Protein AF-A0A1V6TWF6-F1 (afdb_monomer_lite)

Secondary structure (DSSP, 8-state):
------HHHHHHHH-GGGGGT--GGGTT-GGG-----HHHHHHHHTTSEEEEE-SSTTEEEEEE-S---TTGGGS-SEEE----SSS-PPPPPHHHHHHHHHHHHHHHHTTTHHHHHHHHHHHHHHHT-----

Organism: NCBI:txid254877

Sequence (133 aa):
MISRVNAWTLLYESSPALRNTIHAETTNDPSNGMTLLTDLHTWFGDFQLAFQATDRPNEYKVLTFKRATTVEPLIPDKVTSINAAREDMSLPSPVLLHCHCVKAKILHASGMGKAVEKFMREWEDLKQGGPML

Radius of gyration: 16.66 Å; chains: 1; bounding box: 37×40×51 Å

Foldseek 3Di:
DPPPCDPVNVLCVLQVVCVVPDDPVCCVALLVDDDDDPVVVLCLVLLQWAFDDDPDPQKTQIDGNDPDDPCVVVDDRMDGFDPPDPDDGDHHHPSNRNSSNVVSVVCSVVVVSVVVSVVVVVVVCVVVPHDPD

InterPro domains:
  IPR003615 HNH nuclease [PF13391] (14-52)

pLDDT: mean 86.24, std 12.44, range [34.88, 98.12]

Structure (mmCIF, N/CA/C/O backbone):
data_AF-A0A1V6TWF6-F1
#
_entry.id   AF-A0A1V6TWF6-F1
#
loop_
_atom_site.group_PDB
_atom_site.id
_atom_site.type_symbol
_atom_site.label_atom_id
_atom_site.label_alt_id
_atom_site.label_comp_id
_atom_site.label_asym_id
_atom_site.label_entity_id
_atom_site.label_seq_id
_atom_site.pdbx_PDB_ins_code
_atom_site.Cartn_x
_atom_site.Cartn_y
_atom_site.Cartn_z
_atom_site.occupancy
_atom_site.B_iso_or_equiv
_atom_site.auth_seq_id
_atom_site.auth_comp_id
_atom_site.auth_asym_id
_atom_site.auth_atom_id
_atom_site.pdbx_PDB_model_num
ATOM 1 N N . MET A 1 1 ? 14.377 -5.826 31.582 1.00 34.88 1 MET A N 1
ATOM 2 C CA . MET A 1 1 ? 14.987 -5.234 30.373 1.00 34.88 1 MET A CA 1
ATOM 3 C C . MET A 1 1 ? 13.953 -5.335 29.258 1.00 34.88 1 MET A C 1
ATOM 5 O O . MET A 1 1 ? 13.763 -6.417 28.725 1.00 34.88 1 MET A O 1
ATOM 9 N N . ILE A 1 2 ? 13.178 -4.276 29.006 1.00 42.91 2 ILE A N 1
ATOM 10 C CA . ILE A 1 2 ? 12.196 -4.275 27.910 1.00 42.91 2 ILE A CA 1
ATOM 11 C C . ILE A 1 2 ? 13.003 -4.082 26.628 1.00 42.91 2 ILE A C 1
ATOM 13 O O . ILE A 1 2 ? 13.596 -3.023 26.432 1.00 42.91 2 ILE A O 1
ATOM 17 N N . SER A 1 3 ? 13.093 -5.125 25.804 1.00 49.62 3 SER A N 1
ATOM 18 C CA . SER A 1 3 ? 13.637 -5.018 24.452 1.00 49.62 3 SER A CA 1
ATOM 19 C C . SER A 1 3 ? 12.876 -3.909 23.722 1.00 49.62 3 SER A C 1
ATOM 21 O O . SER A 1 3 ? 11.662 -4.006 23.539 1.00 49.62 3 SER A O 1
ATOM 23 N N . ARG A 1 4 ? 13.565 -2.822 23.351 1.00 56.88 4 ARG A N 1
ATOM 24 C CA . ARG A 1 4 ? 13.013 -1.837 22.417 1.00 56.88 4 ARG A CA 1
ATOM 25 C C . ARG A 1 4 ? 12.945 -2.515 21.053 1.00 56.88 4 ARG A C 1
ATOM 27 O O . ARG A 1 4 ? 13.918 -2.498 20.305 1.00 56.88 4 ARG A O 1
ATOM 34 N N . VAL A 1 5 ? 11.805 -3.125 20.745 1.00 64.25 5 VAL A N 1
ATOM 35 C CA . VAL A 1 5 ? 11.490 -3.538 19.377 1.00 64.25 5 VAL A CA 1
ATOM 36 C C . VAL A 1 5 ? 11.518 -2.269 18.528 1.00 64.25 5 VAL A C 1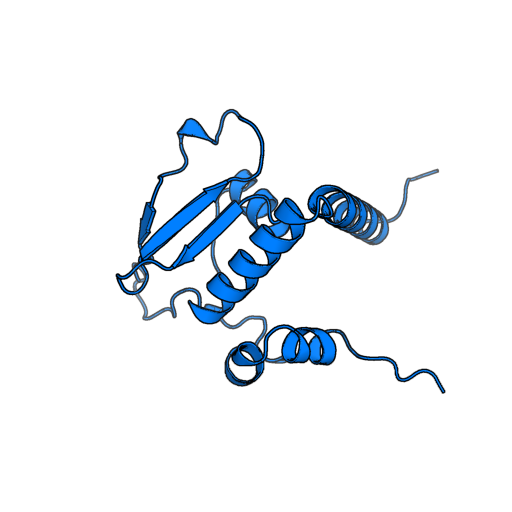
ATOM 38 O O . VAL A 1 5 ? 10.771 -1.327 18.791 1.00 64.25 5 VAL A O 1
ATOM 41 N N . ASN A 1 6 ? 12.440 -2.195 17.568 1.00 83.31 6 ASN A N 1
ATOM 42 C CA . ASN A 1 6 ? 12.478 -1.065 16.648 1.00 83.31 6 ASN A CA 1
ATOM 43 C C . ASN A 1 6 ? 11.341 -1.208 15.616 1.00 83.31 6 ASN A C 1
ATOM 45 O O . ASN A 1 6 ? 10.841 -2.310 15.370 1.00 83.31 6 ASN A O 1
ATOM 49 N N . ALA A 1 7 ? 10.916 -0.092 15.021 1.00 85.00 7 ALA A N 1
ATOM 50 C CA . ALA A 1 7 ? 9.779 -0.079 14.099 1.00 85.00 7 ALA A CA 1
ATOM 51 C C . ALA A 1 7 ? 9.965 -1.035 12.903 1.00 85.00 7 ALA A C 1
ATOM 53 O O . ALA A 1 7 ? 9.000 -1.654 12.459 1.00 85.00 7 ALA A O 1
ATOM 54 N N . TRP A 1 8 ? 11.202 -1.213 12.430 1.00 88.50 8 TRP A N 1
ATOM 55 C CA . TRP A 1 8 ? 11.536 -2.132 11.341 1.00 88.50 8 TRP A CA 1
ATOM 56 C C . TRP A 1 8 ? 11.321 -3.596 11.720 1.00 88.50 8 TRP A C 1
ATOM 58 O O . TRP A 1 8 ? 10.747 -4.348 10.939 1.00 88.50 8 TRP A O 1
ATOM 68 N N . THR A 1 9 ? 11.709 -4.001 12.930 1.00 91.19 9 THR A N 1
ATOM 69 C CA . THR A 1 9 ? 11.481 -5.361 13.432 1.00 91.19 9 THR A CA 1
ATOM 70 C C . THR A 1 9 ? 9.994 -5.695 13.418 1.00 91.19 9 THR A C 1
ATOM 72 O O . THR A 1 9 ? 9.605 -6.691 12.811 1.00 91.19 9 THR A O 1
ATOM 75 N N . LEU A 1 10 ? 9.155 -4.822 13.985 1.00 89.19 10 LEU A N 1
ATOM 76 C CA . LEU A 1 10 ? 7.703 -5.022 14.009 1.00 89.19 10 LEU A CA 1
ATOM 77 C C . LEU A 1 10 ? 7.098 -5.026 12.595 1.00 89.19 10 LEU A C 1
ATOM 79 O O . LEU A 1 10 ? 6.209 -5.824 12.280 1.00 89.19 10 LEU A O 1
ATOM 83 N N . LEU A 1 11 ? 7.586 -4.142 11.723 1.00 89.06 11 LEU A N 1
ATOM 84 C CA . LEU A 1 11 ? 7.152 -4.072 10.332 1.00 89.06 11 LEU A CA 1
ATOM 85 C C . LEU A 1 11 ? 7.422 -5.392 9.600 1.00 89.06 11 LEU A C 1
ATOM 87 O O . LEU A 1 11 ? 6.537 -5.910 8.925 1.00 89.06 11 LEU A O 1
ATOM 91 N N . TYR A 1 12 ? 8.612 -5.963 9.769 1.00 93.62 12 TYR A N 1
ATOM 92 C CA . TYR A 1 12 ? 8.971 -7.220 9.127 1.00 93.62 12 TYR A CA 1
ATOM 93 C C . TYR A 1 12 ? 8.306 -8.447 9.755 1.00 93.62 12 TYR A C 1
ATOM 95 O O . TYR A 1 12 ? 8.049 -9.419 9.053 1.00 93.62 12 TYR A O 1
ATOM 103 N N . GLU A 1 13 ? 8.040 -8.442 11.060 1.00 91.25 13 GLU A N 1
ATOM 104 C CA . GLU A 1 13 ? 7.301 -9.525 11.721 1.00 91.25 13 GLU A CA 1
ATOM 105 C C . GLU A 1 13 ? 5.845 -9.573 11.250 1.00 91.25 13 GLU A C 1
ATOM 107 O O . GLU A 1 13 ? 5.332 -10.641 10.923 1.00 91.25 13 GLU A O 1
ATOM 112 N N . SER A 1 14 ? 5.200 -8.409 11.148 1.00 89.00 14 SER A N 1
ATOM 113 C CA . SER A 1 14 ? 3.819 -8.301 10.661 1.00 89.00 14 SER A CA 1
ATOM 114 C C . SER A 1 14 ? 3.692 -8.433 9.141 1.00 89.00 14 SER A C 1
ATOM 116 O O . SER A 1 14 ? 2.601 -8.683 8.629 1.00 89.00 14 SER A O 1
ATOM 118 N N . SER A 1 15 ? 4.775 -8.240 8.386 1.00 92.44 15 SER A N 1
ATOM 119 C CA . SER A 1 15 ? 4.785 -8.328 6.921 1.00 92.44 15 SER A CA 1
ATOM 120 C C . SER A 1 15 ? 6.131 -8.860 6.403 1.00 92.44 15 SER A C 1
ATOM 122 O O . SER A 1 15 ? 6.943 -8.091 5.883 1.00 92.44 15 SER A O 1
ATOM 124 N N . PRO A 1 16 ? 6.381 -10.184 6.493 1.00 93.69 16 PRO A N 1
ATOM 125 C CA . PRO A 1 16 ? 7.683 -10.784 6.179 1.00 93.69 16 PRO A CA 1
ATOM 126 C C . PRO A 1 16 ? 8.204 -10.512 4.767 1.00 93.69 16 PRO A C 1
ATOM 128 O O . PRO A 1 16 ? 9.412 -10.386 4.579 1.00 93.69 16 PRO A O 1
ATOM 131 N N . ALA A 1 17 ? 7.309 -10.355 3.785 1.00 91.81 17 ALA A N 1
ATOM 132 C CA . ALA A 1 17 ? 7.673 -10.029 2.404 1.00 91.81 17 ALA A CA 1
ATOM 133 C C . ALA A 1 17 ? 8.477 -8.717 2.282 1.00 91.81 17 ALA A C 1
ATOM 135 O O . ALA A 1 17 ? 9.278 -8.558 1.361 1.00 91.81 17 ALA A O 1
ATOM 136 N N . LEU A 1 18 ? 8.326 -7.798 3.243 1.00 93.31 18 LEU A N 1
ATOM 137 C CA . LEU A 1 18 ? 9.057 -6.534 3.254 1.00 93.31 18 LEU A CA 1
ATOM 138 C C . LEU A 1 18 ? 10.554 -6.693 3.518 1.00 93.31 18 LEU A C 1
ATOM 140 O O . LEU A 1 18 ? 11.315 -5.828 3.097 1.00 93.31 18 LEU A O 1
ATOM 144 N N . ARG A 1 19 ? 10.989 -7.801 4.140 1.00 92.69 19 ARG A N 1
ATOM 145 C CA . ARG A 1 19 ? 12.411 -8.057 4.441 1.00 92.69 19 ARG A CA 1
ATOM 146 C C . ARG A 1 19 ? 13.301 -8.055 3.204 1.00 92.69 19 ARG A C 1
ATOM 148 O O . ARG A 1 19 ? 14.480 -7.764 3.330 1.00 92.69 19 ARG A O 1
ATOM 155 N N . ASN A 1 20 ? 12.731 -8.389 2.050 1.00 90.94 20 ASN A N 1
ATOM 156 C CA . ASN A 1 20 ? 13.434 -8.445 0.771 1.00 90.94 20 ASN A CA 1
ATOM 157 C C . ASN A 1 20 ? 13.025 -7.295 -0.166 1.00 90.94 20 ASN A C 1
ATOM 159 O O . ASN A 1 20 ? 13.328 -7.348 -1.352 1.00 90.94 20 ASN A O 1
ATOM 163 N N . THR A 1 21 ? 12.267 -6.312 0.335 1.00 91.94 21 THR A N 1
ATOM 164 C CA . THR A 1 21 ? 11.670 -5.248 -0.490 1.00 91.94 21 THR A CA 1
ATOM 165 C C . THR A 1 21 ? 12.148 -3.860 -0.081 1.00 91.94 21 THR A C 1
ATOM 167 O O . THR A 1 21 ? 12.414 -3.036 -0.946 1.00 91.94 21 THR A O 1
ATOM 170 N N . ILE A 1 22 ? 12.233 -3.573 1.220 1.00 93.31 22 ILE A N 1
ATOM 171 C CA . ILE A 1 22 ? 12.582 -2.241 1.722 1.00 93.31 22 ILE A CA 1
ATOM 172 C C . ILE A 1 22 ? 13.466 -2.355 2.959 1.00 93.31 22 ILE A C 1
ATOM 174 O O . ILE A 1 22 ? 13.239 -3.217 3.806 1.00 93.31 22 ILE A O 1
ATOM 178 N N . HIS A 1 23 ? 14.447 -1.459 3.058 1.00 91.69 23 HIS A N 1
ATOM 179 C CA . HIS A 1 23 ? 15.366 -1.336 4.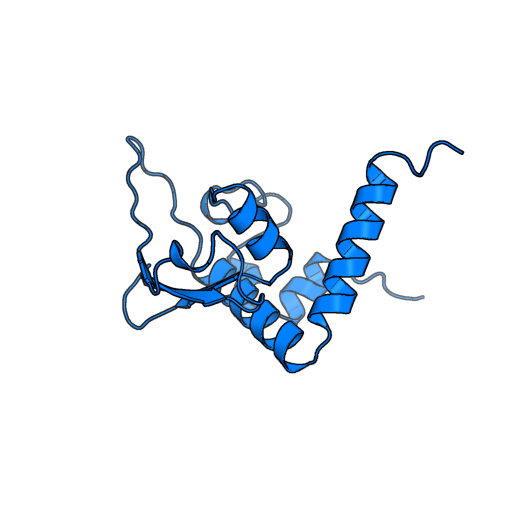183 1.00 91.69 23 HIS A CA 1
ATOM 180 C C . HIS A 1 23 ? 15.427 0.117 4.664 1.00 91.69 23 HIS A C 1
ATOM 182 O O . HIS A 1 23 ? 14.959 1.029 3.980 1.00 91.69 23 HIS A O 1
ATOM 188 N N . ALA A 1 24 ? 16.010 0.345 5.842 1.00 87.94 24 ALA A N 1
ATOM 189 C CA . ALA A 1 24 ? 16.111 1.687 6.415 1.00 87.94 24 ALA A CA 1
ATOM 190 C C . ALA A 1 24 ? 16.930 2.637 5.527 1.00 87.94 24 ALA A C 1
ATOM 192 O O . ALA A 1 24 ? 16.633 3.826 5.439 1.00 87.94 24 ALA A O 1
ATOM 193 N N . GLU A 1 25 ? 17.921 2.088 4.835 1.00 89.88 25 GLU A N 1
ATOM 194 C CA . GLU A 1 25 ? 18.860 2.784 3.965 1.00 89.88 25 GLU A CA 1
ATOM 195 C C . GLU A 1 25 ? 18.278 3.050 2.567 1.00 89.88 25 GLU A C 1
ATOM 197 O O . GLU A 1 25 ? 18.778 3.913 1.850 1.00 89.88 25 GLU A O 1
ATOM 202 N N . THR A 1 26 ? 17.214 2.335 2.181 1.00 89.38 26 THR A N 1
ATOM 203 C CA . THR A 1 26 ? 16.603 2.392 0.840 1.00 89.38 26 THR A CA 1
ATOM 204 C C . THR A 1 26 ? 15.184 2.962 0.852 1.00 89.38 26 THR A C 1
ATOM 206 O O . THR A 1 26 ? 14.428 2.792 -0.099 1.00 89.38 26 THR A O 1
ATOM 209 N N . THR A 1 27 ? 14.805 3.683 1.910 1.00 88.94 27 THR A N 1
ATOM 210 C CA . THR A 1 27 ? 13.475 4.310 2.039 1.00 88.94 27 THR A CA 1
ATOM 211 C C . THR A 1 27 ? 13.152 5.297 0.919 1.00 88.94 27 THR A C 1
ATOM 213 O O . THR A 1 27 ? 11.983 5.456 0.576 1.00 88.94 27 THR A O 1
ATOM 216 N N . ASN A 1 28 ? 14.174 5.920 0.329 1.00 90.44 28 ASN A N 1
ATOM 217 C CA . ASN A 1 28 ? 14.038 6.863 -0.781 1.00 90.44 28 ASN A CA 1
ATOM 218 C C . ASN A 1 28 ? 14.116 6.197 -2.167 1.00 90.44 28 ASN A C 1
ATOM 220 O O . ASN A 1 28 ? 14.205 6.905 -3.169 1.00 90.44 28 ASN A O 1
ATOM 224 N N . ASP A 1 29 ? 14.122 4.862 -2.247 1.00 91.12 29 ASP A N 1
ATOM 225 C CA . ASP A 1 29 ? 14.075 4.164 -3.532 1.00 91.12 29 ASP A CA 1
ATOM 226 C C . ASP A 1 29 ? 12.769 4.509 -4.278 1.00 91.12 29 ASP A C 1
ATOM 228 O O . ASP A 1 29 ? 11.698 4.482 -3.659 1.00 91.12 29 ASP A O 1
ATOM 232 N N . PRO A 1 30 ? 12.803 4.810 -5.592 1.00 89.62 30 PRO A N 1
ATOM 233 C CA . PRO A 1 30 ? 11.598 5.173 -6.338 1.00 89.62 30 PRO A CA 1
ATOM 234 C C . PRO A 1 30 ? 10.511 4.091 -6.329 1.00 89.62 30 PRO A C 1
ATOM 236 O O . PRO A 1 30 ? 9.333 4.423 -6.412 1.00 89.62 30 PRO A O 1
ATOM 239 N N . SER A 1 31 ? 10.861 2.817 -6.122 1.00 91.19 31 SER A N 1
ATOM 240 C CA . SER A 1 31 ? 9.875 1.737 -5.978 1.00 91.19 31 SER A CA 1
ATOM 241 C C . SER A 1 31 ? 9.074 1.813 -4.670 1.00 91.19 31 SER A C 1
ATOM 243 O O . SER A 1 31 ? 8.024 1.179 -4.554 1.00 91.19 31 SER A O 1
ATOM 245 N N . ASN A 1 32 ? 9.522 2.608 -3.692 1.00 92.88 32 ASN A N 1
ATOM 246 C CA . ASN A 1 32 ? 8.767 2.985 -2.494 1.00 92.88 32 ASN A CA 1
ATOM 247 C C . ASN A 1 32 ? 8.047 4.343 -2.647 1.00 92.88 32 ASN A C 1
ATOM 249 O O . ASN A 1 32 ? 7.376 4.805 -1.725 1.00 92.88 32 ASN A O 1
ATOM 253 N N . GLY A 1 33 ? 8.173 4.998 -3.802 1.00 89.88 33 GLY A N 1
ATOM 254 C CA . GLY A 1 33 ? 7.570 6.293 -4.088 1.00 89.88 33 GLY A CA 1
ATOM 255 C C . GLY A 1 33 ? 6.362 6.196 -5.015 1.00 89.88 33 GLY A C 1
ATOM 256 O O . GLY A 1 33 ? 6.307 5.381 -5.931 1.00 89.88 33 GLY A O 1
ATOM 257 N N . MET A 1 34 ? 5.387 7.080 -4.806 1.00 90.44 34 MET A N 1
ATOM 258 C CA . MET A 1 34 ? 4.378 7.411 -5.811 1.00 90.44 34 MET A CA 1
ATOM 259 C C . MET A 1 34 ? 3.890 8.843 -5.627 1.00 90.44 34 MET A C 1
ATOM 261 O O . MET A 1 34 ? 3.854 9.358 -4.510 1.00 90.44 34 MET A O 1
ATOM 265 N N . THR A 1 35 ? 3.484 9.482 -6.720 1.00 88.88 35 THR A N 1
ATOM 266 C CA . THR A 1 35 ? 2.882 10.817 -6.685 1.00 88.88 35 THR A CA 1
ATOM 267 C C . THR A 1 35 ? 1.368 10.703 -6.781 1.00 88.88 35 THR A C 1
ATOM 269 O O . THR A 1 35 ? 0.839 10.000 -7.639 1.00 88.88 35 THR A O 1
ATOM 272 N N . LEU A 1 36 ? 0.671 11.421 -5.906 1.00 91.06 36 LEU A N 1
ATOM 273 C CA . LEU A 1 36 ? -0.785 11.479 -5.847 1.00 91.06 36 LEU A CA 1
ATOM 274 C C . LEU A 1 36 ? -1.228 12.943 -5.757 1.00 91.06 36 LEU A C 1
ATOM 276 O O . LEU A 1 36 ? -0.479 13.793 -5.275 1.00 91.06 36 LEU A O 1
ATOM 280 N N . LEU A 1 37 ? -2.458 13.234 -6.193 1.00 90.31 37 LEU A N 1
ATOM 281 C CA . LEU A 1 37 ? -3.102 14.516 -5.886 1.00 90.31 37 LEU A CA 1
ATOM 282 C C . LEU A 1 37 ? -3.172 14.705 -4.368 1.00 90.31 37 LEU A C 1
ATOM 284 O O . LEU A 1 37 ? -3.350 13.727 -3.647 1.00 90.31 37 LEU A O 1
ATOM 288 N N . THR A 1 38 ? -3.083 15.948 -3.892 1.00 90.38 38 THR A N 1
ATOM 289 C CA . THR A 1 38 ? -2.967 16.282 -2.462 1.00 90.38 38 THR A CA 1
ATOM 290 C C . THR A 1 38 ? -3.980 15.548 -1.578 1.00 90.38 38 THR A C 1
ATOM 292 O O . THR A 1 38 ? -3.592 14.936 -0.585 1.00 90.38 38 THR A O 1
ATOM 295 N N . ASP A 1 39 ? -5.260 15.527 -1.963 1.00 87.88 39 ASP A N 1
ATOM 296 C CA . ASP A 1 39 ? -6.295 14.826 -1.193 1.00 87.88 39 ASP A CA 1
ATOM 297 C C . ASP A 1 39 ? -6.077 13.309 -1.168 1.00 87.88 39 ASP A C 1
ATOM 299 O O . ASP A 1 39 ? -6.186 12.681 -0.116 1.00 87.88 39 ASP A O 1
ATOM 303 N N . LEU A 1 40 ? -5.713 12.718 -2.310 1.00 90.88 40 LEU A N 1
ATOM 304 C CA . LEU A 1 40 ? -5.458 11.281 -2.427 1.00 90.88 40 LEU A CA 1
ATOM 305 C C . LEU A 1 40 ? -4.186 10.870 -1.681 1.00 90.88 40 LEU A C 1
ATOM 307 O O . LEU A 1 40 ? -4.155 9.793 -1.093 1.00 90.88 40 LEU A O 1
ATOM 311 N N . HIS A 1 41 ? -3.164 11.728 -1.669 1.00 92.00 41 HIS A N 1
ATOM 312 C CA . HIS A 1 41 ? -1.943 11.529 -0.896 1.00 92.00 41 HIS A CA 1
ATOM 313 C C . HIS A 1 41 ? -2.255 11.446 0.603 1.00 92.00 41 HIS A C 1
ATOM 315 O O . HIS A 1 41 ? -1.858 10.486 1.263 1.00 92.00 41 HIS A O 1
ATOM 321 N N . THR A 1 42 ? -3.039 12.396 1.122 1.00 89.31 42 THR A N 1
ATOM 322 C CA . THR A 1 42 ? -3.505 12.378 2.517 1.00 89.31 42 THR A CA 1
ATOM 323 C C . THR A 1 42 ? -4.305 11.113 2.811 1.00 89.31 42 THR A C 1
ATOM 325 O O . THR A 1 42 ? -4.038 10.416 3.785 1.00 89.31 42 THR A O 1
ATOM 328 N N . TRP A 1 43 ? -5.249 10.746 1.941 1.00 90.81 43 TRP A N 1
ATOM 329 C CA . TRP A 1 43 ? -6.074 9.557 2.166 1.00 90.81 43 TRP A CA 1
ATOM 330 C C . TRP A 1 43 ? -5.273 8.259 2.102 1.00 90.81 43 TRP A C 1
ATOM 332 O O . TRP A 1 43 ? -5.577 7.324 2.838 1.00 90.81 43 TRP A O 1
ATOM 342 N N . PHE A 1 44 ? -4.262 8.182 1.240 1.00 93.38 44 PHE A N 1
ATOM 343 C CA . PHE A 1 44 ? -3.355 7.044 1.187 1.00 93.38 44 PHE A CA 1
ATOM 344 C C . PHE A 1 44 ? -2.556 6.928 2.493 1.00 93.38 44 PHE A C 1
ATOM 346 O O . PHE A 1 44 ? -2.524 5.853 3.092 1.00 93.38 44 PHE A O 1
ATOM 353 N N . GLY A 1 45 ? -1.993 8.035 2.991 1.00 91.19 45 GLY A N 1
ATOM 354 C CA . GLY A 1 45 ? -1.285 8.075 4.277 1.00 91.19 45 GLY A CA 1
ATOM 355 C C . GLY A 1 45 ? -2.163 7.689 5.474 1.00 91.19 45 GLY A C 1
ATOM 356 O O . GLY A 1 45 ? -1.734 6.925 6.336 1.00 91.19 45 GLY A O 1
ATOM 357 N N . ASP A 1 46 ? -3.424 8.123 5.469 1.00 90.56 46 ASP A N 1
ATOM 358 C CA . ASP A 1 46 ? -4.411 7.864 6.528 1.00 90.56 46 ASP A CA 1
ATOM 359 C C . ASP A 1 46 ? -5.125 6.505 6.394 1.00 90.56 46 ASP A C 1
ATOM 361 O O . ASP A 1 46 ? -6.118 6.234 7.081 1.00 90.56 46 ASP A O 1
ATOM 365 N N . PHE A 1 47 ? -4.663 5.646 5.479 1.00 92.75 47 PHE A N 1
ATOM 366 C CA . PHE A 1 47 ? -5.276 4.354 5.159 1.00 92.75 47 PHE A CA 1
ATOM 367 C C . PHE A 1 47 ? -6.751 4.448 4.720 1.00 92.75 47 PHE A C 1
ATOM 369 O O . PHE A 1 47 ? -7.488 3.469 4.791 1.00 92.75 47 PHE A O 1
ATOM 376 N N . GLN A 1 48 ? -7.205 5.610 4.248 1.00 91.62 48 GLN A N 1
ATOM 377 C CA . GLN A 1 48 ? -8.547 5.843 3.701 1.00 91.62 48 GLN A CA 1
ATOM 378 C C . GLN A 1 48 ? -8.655 5.526 2.204 1.00 91.62 48 GLN A C 1
ATOM 380 O O . GLN A 1 48 ? -9.765 5.446 1.673 1.00 91.62 48 GLN A O 1
ATOM 385 N N . LEU A 1 49 ? -7.518 5.346 1.535 1.00 94.00 49 LEU A N 1
ATOM 386 C CA . LEU A 1 49 ? -7.398 4.931 0.143 1.00 94.00 49 LEU A CA 1
ATOM 387 C C . LEU A 1 49 ? -6.344 3.829 0.037 1.00 94.00 49 LEU A C 1
ATOM 389 O O . LEU A 1 49 ? -5.284 3.954 0.639 1.00 94.00 49 LEU A O 1
ATOM 393 N N . ALA A 1 50 ? -6.609 2.769 -0.726 1.00 96.69 50 ALA A N 1
ATOM 394 C CA . ALA A 1 50 ? -5.653 1.686 -0.952 1.00 96.69 50 ALA A CA 1
ATOM 395 C C . ALA A 1 50 ? -5.732 1.114 -2.373 1.00 96.69 50 ALA A C 1
ATOM 397 O O . ALA A 1 50 ? -6.764 1.195 -3.039 1.00 96.69 50 ALA A O 1
ATOM 398 N N . PHE A 1 51 ? -4.650 0.465 -2.804 1.00 97.62 51 PHE A N 1
ATOM 399 C CA . PHE A 1 51 ? -4.538 -0.182 -4.110 1.00 97.62 51 PHE A CA 1
ATOM 400 C C . PHE A 1 51 ? -4.522 -1.702 -3.934 1.00 97.62 51 PHE A C 1
ATOM 402 O O . PHE A 1 51 ? -3.564 -2.278 -3.420 1.00 97.62 51 PHE A O 1
ATOM 409 N N . GLN A 1 52 ? -5.605 -2.375 -4.319 1.00 98.12 52 GLN A N 1
ATOM 410 C CA . GLN A 1 52 ? -5.702 -3.831 -4.262 1.00 98.12 52 GLN A CA 1
ATOM 411 C C . GLN A 1 52 ? -5.260 -4.445 -5.588 1.00 98.12 52 GLN A C 1
ATOM 413 O O . GLN A 1 52 ? -5.860 -4.162 -6.619 1.00 98.12 52 GLN A O 1
ATOM 418 N N . ALA A 1 53 ? -4.261 -5.328 -5.544 1.00 97.12 53 ALA A N 1
ATOM 419 C CA . ALA A 1 53 ? -3.811 -6.068 -6.719 1.00 97.12 53 ALA A CA 1
ATOM 420 C C . ALA A 1 53 ? -4.962 -6.832 -7.394 1.00 97.12 53 ALA A C 1
ATOM 422 O O . ALA A 1 53 ? -5.864 -7.352 -6.727 1.00 97.12 53 ALA A O 1
ATOM 423 N N . THR A 1 54 ? -4.904 -6.885 -8.719 1.00 97.44 54 THR A N 1
ATOM 424 C CA . THR A 1 54 ? -5.790 -7.690 -9.565 1.00 97.44 54 THR A CA 1
ATOM 425 C C . THR A 1 54 ? -5.019 -8.870 -10.165 1.00 97.44 54 THR A C 1
ATOM 427 O O . THR A 1 54 ? -3.840 -9.061 -9.871 1.00 97.44 54 THR A O 1
ATOM 430 N N . ASP A 1 55 ? -5.664 -9.637 -11.046 1.00 96.44 55 ASP A N 1
ATOM 431 C CA . ASP A 1 55 ? -5.016 -10.725 -11.791 1.00 96.44 55 ASP A CA 1
ATOM 432 C C . ASP A 1 55 ? -4.035 -10.216 -12.864 1.00 96.44 55 ASP A C 1
ATOM 434 O O . ASP A 1 55 ? -3.297 -10.996 -13.466 1.00 96.44 55 ASP A O 1
ATOM 438 N N . ARG A 1 56 ? -4.029 -8.903 -13.135 1.00 96.19 56 ARG A N 1
ATOM 439 C CA . ARG A 1 56 ? -3.157 -8.269 -14.124 1.00 96.19 56 ARG A CA 1
ATOM 440 C C . ARG A 1 56 ? -1.970 -7.584 -13.436 1.00 96.19 56 ARG A C 1
ATOM 442 O O . ARG A 1 56 ? -2.179 -6.820 -12.490 1.00 96.19 56 ARG A O 1
ATOM 449 N N . PRO A 1 57 ? -0.731 -7.798 -13.920 1.00 93.94 57 PRO A N 1
ATOM 450 C CA . PRO A 1 57 ? 0.442 -7.112 -13.390 1.00 93.94 57 PRO A CA 1
ATOM 451 C C . PRO A 1 57 ? 0.273 -5.592 -13.422 1.00 93.94 57 PRO A C 1
ATOM 453 O O . PRO A 1 57 ? -0.161 -5.038 -14.430 1.00 93.94 57 PRO A O 1
ATOM 456 N N . ASN A 1 58 ? 0.642 -4.928 -12.324 1.00 93.81 58 ASN A N 1
ATOM 457 C CA . ASN A 1 58 ? 0.581 -3.471 -12.157 1.00 93.81 58 ASN A CA 1
ATOM 458 C C . ASN A 1 58 ? -0.819 -2.841 -12.306 1.00 93.81 58 ASN A C 1
ATOM 460 O O . ASN A 1 58 ? -0.920 -1.616 -12.338 1.00 93.81 58 ASN A O 1
ATOM 464 N N . GLU A 1 59 ? -1.890 -3.640 -12.361 1.00 96.88 59 GLU A N 1
ATOM 465 C CA . GLU A 1 59 ? -3.276 -3.168 -12.317 1.00 96.88 59 GLU A CA 1
ATOM 466 C C . GLU A 1 59 ? -3.842 -3.363 -10.907 1.00 96.88 59 GLU A C 1
ATOM 468 O O . GLU A 1 59 ? -3.763 -4.447 -10.315 1.00 96.88 59 GLU A O 1
ATOM 473 N N . TYR A 1 60 ? -4.471 -2.312 -10.391 1.00 97.94 60 TYR A N 1
ATOM 474 C CA . TYR A 1 60 ? -5.006 -2.266 -9.041 1.00 97.94 60 TYR A CA 1
ATOM 475 C C . TYR A 1 60 ? -6.449 -1.778 -9.047 1.00 97.94 60 TYR A C 1
ATOM 477 O O . TYR A 1 60 ? -6.774 -0.782 -9.691 1.00 97.94 60 TYR A O 1
ATOM 485 N N . LYS A 1 61 ? -7.308 -2.442 -8.273 1.00 97.75 61 LYS A N 1
ATOM 486 C CA . LYS A 1 61 ? -8.597 -1.887 -7.863 1.00 97.75 61 LYS A CA 1
ATOM 487 C C . LYS A 1 61 ? -8.351 -0.820 -6.800 1.00 97.75 61 LYS A C 1
ATOM 489 O O . LYS A 1 61 ? -7.661 -1.093 -5.813 1.00 97.75 61 LYS A O 1
ATOM 494 N N . VAL A 1 62 ? -8.932 0.360 -6.976 1.00 96.12 62 VAL A N 1
ATOM 495 C CA . VAL A 1 62 ? -8.867 1.417 -5.967 1.00 96.12 62 VAL A CA 1
ATOM 496 C C . VAL A 1 62 ? -9.943 1.155 -4.919 1.00 96.12 62 VAL A C 1
ATOM 498 O O . VAL A 1 62 ? -11.102 0.896 -5.239 1.00 96.12 62 VAL A O 1
ATOM 501 N N . LEU A 1 63 ? -9.541 1.155 -3.653 1.00 95.25 63 LEU A N 1
ATOM 502 C CA . LEU A 1 63 ? -10.437 1.020 -2.514 1.00 95.25 63 LEU A CA 1
ATOM 503 C C . LEU A 1 63 ? -10.494 2.351 -1.777 1.00 95.25 63 LEU A C 1
ATOM 505 O O . LEU A 1 63 ? -9.453 2.850 -1.352 1.00 95.25 63 LEU A O 1
ATOM 509 N N . THR A 1 64 ? -11.697 2.887 -1.587 1.00 92.00 64 THR A N 1
ATOM 510 C CA . THR A 1 64 ? -11.964 4.024 -0.703 1.00 92.00 64 THR A CA 1
ATOM 511 C C . THR A 1 64 ? -12.691 3.532 0.544 1.00 92.00 64 THR A C 1
ATOM 513 O O . THR A 1 64 ? -13.583 2.686 0.485 1.00 92.00 64 THR A O 1
ATOM 516 N N . PHE A 1 65 ? -12.272 4.034 1.701 1.00 88.38 65 PHE A N 1
ATOM 517 C CA . PHE A 1 65 ? -12.895 3.729 2.993 1.00 88.38 65 PHE A CA 1
ATOM 518 C C . PHE A 1 65 ? -13.513 4.969 3.652 1.00 88.38 65 PHE A C 1
ATOM 520 O O . PHE A 1 65 ? -14.290 4.862 4.604 1.00 88.38 65 PHE A O 1
ATOM 527 N N . LYS A 1 66 ? -13.189 6.156 3.130 1.00 76.00 66 LYS A N 1
ATOM 528 C CA . LYS A 1 66 ? -13.807 7.422 3.520 1.00 76.00 66 LYS A CA 1
ATOM 529 C C . LYS A 1 66 ? -15.209 7.526 2.918 1.00 76.00 66 LYS A C 1
ATOM 531 O O . LYS A 1 66 ? -15.470 7.004 1.844 1.00 76.00 66 LYS A O 1
ATOM 536 N N . ARG A 1 67 ? -16.112 8.230 3.604 1.00 66.19 67 ARG A N 1
ATOM 537 C CA . ARG A 1 67 ? -17.424 8.594 3.045 1.00 66.19 67 ARG A CA 1
ATOM 538 C C . ARG A 1 67 ? -17.290 9.723 2.023 1.00 66.19 67 ARG A C 1
ATOM 540 O O . ARG A 1 67 ? -16.394 10.555 2.160 1.00 66.19 67 ARG A O 1
ATOM 547 N N . ALA A 1 68 ? -18.235 9.761 1.086 1.00 63.72 68 ALA A N 1
ATOM 548 C CA . ALA A 1 68 ? -18.329 10.704 -0.023 1.00 63.72 68 ALA A CA 1
ATOM 549 C C . ALA A 1 68 ? -17.784 12.104 0.249 1.00 63.72 68 ALA A C 1
ATOM 551 O O . ALA A 1 68 ? -18.252 12.838 1.119 1.00 63.72 68 ALA A O 1
ATOM 552 N N . THR A 1 69 ? -16.791 12.461 -0.561 1.00 69.19 69 THR A N 1
ATOM 553 C CA . THR A 1 69 ? -16.241 13.809 -0.689 1.00 69.19 69 THR A CA 1
ATOM 554 C C . THR A 1 69 ? -16.368 14.249 -2.146 1.00 69.19 69 THR A C 1
ATOM 556 O O . THR A 1 69 ? -16.693 13.445 -3.018 1.00 69.19 69 THR A O 1
ATOM 559 N N . THR A 1 70 ? -16.065 15.510 -2.437 1.00 74.44 70 THR A N 1
ATOM 560 C CA . THR A 1 70 ? -16.095 16.059 -3.801 1.00 74.44 70 THR A CA 1
ATOM 561 C C . THR A 1 70 ? -15.143 15.363 -4.774 1.00 74.44 70 THR A C 1
ATOM 563 O O . THR A 1 70 ? -15.406 15.381 -5.973 1.00 74.44 70 THR A O 1
ATOM 566 N N . VAL A 1 71 ? -14.064 14.741 -4.286 1.00 73.62 71 VAL A N 1
ATOM 567 C CA . VAL A 1 71 ? -13.078 14.061 -5.141 1.00 73.62 71 VAL A CA 1
ATOM 568 C C . VAL A 1 71 ? -13.376 12.578 -5.355 1.00 73.62 71 VAL A C 1
ATOM 570 O O . VAL A 1 71 ? -12.869 12.013 -6.315 1.00 73.62 71 VAL A O 1
ATOM 573 N N . GLU A 1 72 ? -14.217 11.943 -4.526 1.00 76.19 72 GLU A N 1
ATOM 574 C CA . GLU A 1 72 ? -14.530 10.508 -4.665 1.00 76.19 72 GLU A CA 1
ATOM 575 C C . GLU A 1 72 ? -15.120 10.143 -6.042 1.00 76.19 72 GLU A C 1
ATOM 577 O O . GLU A 1 72 ? -14.640 9.176 -6.631 1.00 76.19 72 GLU A O 1
ATOM 582 N N . PRO A 1 73 ? -16.051 10.924 -6.631 1.00 81.88 73 PRO A N 1
ATOM 583 C CA . PRO A 1 73 ? -16.574 10.635 -7.968 1.00 81.88 73 PRO A CA 1
ATOM 584 C C . PRO A 1 73 ? -15.526 10.684 -9.090 1.00 81.88 73 PRO A C 1
ATOM 586 O O . PRO A 1 73 ? -15.796 10.218 -10.193 1.00 81.88 73 PRO A O 1
ATOM 589 N N . LEU A 1 74 ? -14.359 11.285 -8.839 1.00 83.38 74 LEU A N 1
ATOM 590 C CA . LEU A 1 74 ? -13.264 11.401 -9.805 1.00 83.38 74 LEU A CA 1
ATOM 591 C C . LEU A 1 74 ? -12.255 10.252 -9.687 1.00 83.38 74 LEU A C 1
ATOM 593 O O . LEU A 1 74 ? -11.346 10.152 -10.512 1.00 83.38 74 LEU A O 1
ATOM 597 N N . ILE A 1 75 ? -12.380 9.403 -8.663 1.00 88.12 75 ILE A N 1
ATOM 598 C CA . ILE A 1 75 ? -11.468 8.285 -8.440 1.00 88.12 75 ILE A CA 1
ATOM 599 C C . ILE A 1 75 ? -11.890 7.127 -9.349 1.00 88.12 75 ILE A C 1
ATOM 601 O O . ILE A 1 75 ? -13.024 6.658 -9.254 1.00 88.12 75 ILE A O 1
ATOM 605 N N . PRO A 1 76 ? -11.000 6.635 -10.224 1.00 92.00 76 PRO A N 1
ATOM 606 C CA . PRO A 1 76 ? -11.320 5.494 -11.063 1.00 92.00 76 PRO A CA 1
ATOM 607 C C . PRO A 1 76 ? -11.395 4.211 -10.228 1.00 92.00 76 PRO A C 1
ATOM 609 O O . PRO A 1 76 ? -10.584 3.995 -9.328 1.00 92.00 76 PRO A O 1
ATOM 612 N N . ASP A 1 77 ? -12.298 3.301 -10.595 1.00 92.75 77 ASP A N 1
ATOM 613 C CA . ASP A 1 77 ? -12.421 1.988 -9.940 1.00 92.75 77 ASP A CA 1
ATOM 614 C C . ASP A 1 77 ? -11.138 1.151 -10.039 1.00 92.75 77 ASP A C 1
ATOM 616 O O . ASP A 1 77 ? -10.849 0.306 -9.184 1.00 92.75 77 ASP A O 1
ATOM 620 N N . LYS A 1 78 ? -10.370 1.360 -11.112 1.00 96.12 78 LYS A N 1
ATOM 621 C CA . LYS A 1 78 ? -9.120 0.666 -11.398 1.00 96.12 78 LYS A CA 1
ATOM 622 C C . LYS A 1 78 ? -8.080 1.611 -11.975 1.00 96.12 78 LYS A C 1
ATOM 624 O O . LYS A 1 78 ? -8.398 2.492 -12.767 1.00 96.12 78 LYS A O 1
ATOM 629 N N . VAL A 1 79 ? -6.825 1.350 -11.641 1.00 95.00 79 VAL A N 1
ATOM 630 C CA . VAL A 1 79 ? -5.659 2.041 -12.194 1.00 95.00 79 VAL A CA 1
ATOM 631 C C . VAL A 1 79 ? -4.624 1.030 -12.660 1.00 95.00 79 VAL A C 1
ATOM 633 O O . VAL A 1 79 ? -4.534 -0.067 -12.114 1.00 95.00 79 VAL A O 1
ATOM 636 N N . THR A 1 80 ? -3.835 1.395 -13.665 1.00 94.81 80 THR A N 1
ATOM 637 C CA . THR A 1 80 ? -2.653 0.632 -14.082 1.00 94.81 80 THR A CA 1
ATOM 638 C C . THR A 1 80 ? -1.433 1.528 -13.966 1.00 94.81 80 THR A C 1
ATOM 640 O O . THR A 1 80 ? -1.412 2.614 -14.545 1.00 94.81 80 THR A O 1
ATOM 643 N N . SER A 1 81 ? -0.425 1.081 -13.224 1.00 90.81 81 SER A N 1
ATOM 644 C CA . SER A 1 81 ? 0.855 1.778 -13.146 1.00 90.81 81 SER A CA 1
ATOM 645 C C . SER A 1 81 ? 1.649 1.503 -14.418 1.00 90.81 81 SER A C 1
ATOM 647 O O . SER A 1 81 ? 1.929 0.350 -14.746 1.00 90.81 81 SER A O 1
ATOM 649 N N . ILE A 1 82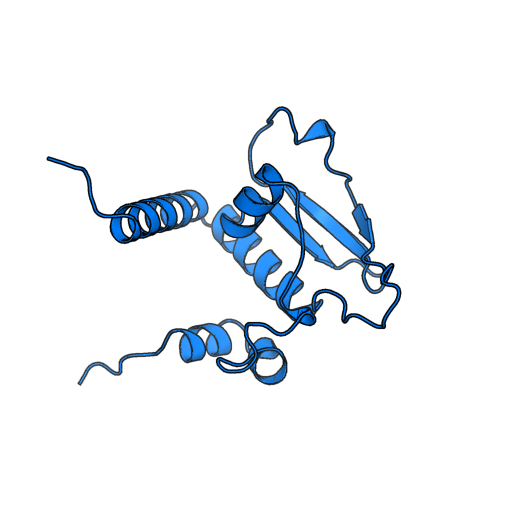 ? 2.014 2.565 -15.130 1.00 88.31 82 ILE A N 1
ATOM 650 C CA . ILE A 1 82 ? 2.823 2.505 -16.348 1.00 88.31 82 ILE A CA 1
ATOM 651 C C . ILE A 1 82 ? 4.090 3.329 -16.154 1.00 88.31 82 ILE A C 1
ATOM 653 O O . ILE A 1 82 ? 4.056 4.379 -15.512 1.00 88.31 82 ILE A O 1
ATOM 657 N N . ASN A 1 83 ? 5.210 2.864 -16.708 1.00 83.88 83 ASN A N 1
ATOM 658 C CA . ASN A 1 83 ? 6.415 3.678 -16.750 1.00 83.88 83 ASN A CA 1
ATOM 659 C C . ASN A 1 83 ? 6.283 4.639 -17.939 1.00 83.88 83 ASN A C 1
ATOM 661 O O . ASN A 1 83 ? 6.468 4.249 -19.089 1.00 83.88 83 ASN A O 1
ATOM 665 N N . ALA A 1 84 ? 5.884 5.875 -17.646 1.00 78.81 84 ALA A N 1
ATOM 666 C CA . ALA A 1 84 ? 5.766 6.951 -18.628 1.00 78.81 84 ALA A CA 1
ATOM 667 C C . ALA A 1 84 ? 6.981 7.898 -18.621 1.00 78.81 84 ALA A C 1
ATOM 669 O O . ALA A 1 84 ? 6.959 8.935 -19.288 1.00 78.81 84 ALA A O 1
ATOM 670 N N . ALA A 1 85 ? 8.018 7.588 -17.837 1.00 78.19 85 ALA A N 1
ATOM 671 C CA . ALA A 1 85 ? 9.201 8.424 -17.728 1.00 78.19 85 ALA A CA 1
ATOM 672 C C . ALA A 1 85 ? 10.099 8.281 -18.968 1.00 78.19 85 ALA A C 1
ATOM 674 O O . ALA A 1 85 ? 10.091 7.272 -19.670 1.00 78.19 85 ALA A O 1
ATOM 675 N N . ARG A 1 86 ? 10.875 9.336 -19.252 1.00 72.94 86 ARG A N 1
ATOM 676 C CA . ARG A 1 86 ? 11.870 9.330 -20.342 1.00 72.94 86 ARG A CA 1
ATOM 677 C C . ARG A 1 86 ? 13.052 8.406 -20.047 1.00 72.94 86 ARG A C 1
ATOM 679 O O . ARG A 1 86 ? 13.692 7.927 -20.975 1.00 72.94 86 ARG A O 1
ATOM 686 N N . GLU A 1 87 ? 13.326 8.196 -18.767 1.00 79.56 87 GLU A N 1
ATOM 687 C CA . GLU A 1 87 ? 14.330 7.278 -18.240 1.00 79.56 87 GLU A CA 1
ATOM 688 C C . GLU A 1 87 ? 13.613 6.176 -17.462 1.00 79.56 87 GLU A C 1
ATOM 690 O O . GLU A 1 87 ? 12.527 6.406 -16.928 1.00 79.56 87 GLU A O 1
ATOM 695 N N . ASP A 1 88 ? 14.196 4.978 -17.413 1.00 79.12 88 ASP A N 1
ATOM 696 C CA . ASP A 1 88 ? 13.575 3.834 -16.749 1.00 79.12 88 ASP A CA 1
ATOM 697 C C . ASP A 1 88 ? 13.494 4.069 -15.230 1.00 79.12 88 ASP A C 1
ATOM 699 O O . ASP A 1 88 ? 14.473 3.905 -14.503 1.00 79.12 88 ASP A O 1
ATOM 703 N N . MET A 1 89 ? 12.331 4.519 -14.755 1.00 84.00 89 MET A N 1
ATOM 704 C CA . MET A 1 89 ? 12.023 4.665 -13.339 1.00 84.00 89 MET A CA 1
ATOM 705 C C . MET A 1 89 ? 11.240 3.447 -12.854 1.00 84.00 89 MET A C 1
ATOM 707 O O . MET A 1 89 ? 10.248 3.041 -13.467 1.00 84.00 89 MET A O 1
ATOM 711 N N . SER A 1 90 ? 11.660 2.882 -11.722 1.00 89.56 90 SER A N 1
ATOM 712 C CA . SER A 1 90 ? 10.954 1.761 -11.114 1.00 89.56 90 SER A CA 1
ATOM 713 C C . SER A 1 90 ? 9.517 2.149 -10.758 1.00 89.56 90 SER A C 1
ATOM 715 O O . SER A 1 90 ? 9.236 3.233 -10.247 1.00 89.56 90 SER A O 1
ATOM 717 N N . LEU A 1 91 ? 8.585 1.243 -11.051 1.00 92.62 91 LEU A N 1
ATOM 718 C CA . LEU A 1 91 ? 7.197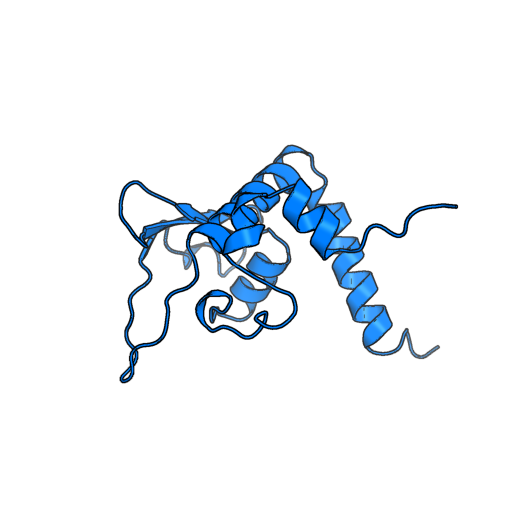 1.396 -10.633 1.00 92.62 91 LEU A CA 1
ATOM 719 C C . LEU A 1 91 ? 7.062 1.184 -9.120 1.00 92.62 91 LEU A C 1
ATOM 721 O O . LEU A 1 91 ? 7.873 0.461 -8.531 1.00 92.62 91 LEU A O 1
ATOM 725 N N . PRO A 1 92 ? 5.997 1.726 -8.500 1.00 93.44 92 PRO A N 1
ATOM 726 C CA . PRO A 1 92 ? 5.680 1.427 -7.113 1.00 93.44 92 PRO A CA 1
ATOM 727 C C . PRO A 1 92 ? 5.600 -0.087 -6.890 1.00 93.44 92 PRO A C 1
ATOM 729 O O . PRO A 1 92 ? 4.895 -0.796 -7.615 1.00 93.44 92 PRO A O 1
ATOM 732 N N . SER A 1 93 ? 6.314 -0.582 -5.881 1.00 94.94 93 SER A N 1
ATOM 733 C CA . SER A 1 93 ? 6.425 -2.008 -5.595 1.00 94.94 93 SER A CA 1
ATOM 734 C C . SER A 1 93 ? 5.050 -2.610 -5.285 1.00 94.94 93 SER A C 1
ATOM 736 O O . SER A 1 93 ? 4.390 -2.183 -4.325 1.00 94.94 93 SER A O 1
ATOM 738 N N . PRO A 1 94 ? 4.632 -3.668 -6.007 1.00 95.44 94 PRO A N 1
ATOM 739 C CA . PRO A 1 94 ? 3.392 -4.377 -5.707 1.00 95.44 94 PRO A CA 1
ATOM 740 C C . PRO A 1 94 ? 3.358 -4.940 -4.281 1.00 95.44 94 PRO A C 1
ATOM 742 O O . PRO A 1 94 ? 2.292 -5.019 -3.673 1.00 95.44 94 PRO A O 1
ATOM 745 N N . VAL A 1 95 ? 4.518 -5.301 -3.717 1.00 95.75 95 VAL A N 1
ATOM 746 C CA . VAL A 1 95 ? 4.626 -5.832 -2.348 1.00 95.75 95 VAL A CA 1
ATOM 747 C C . VAL A 1 95 ? 4.346 -4.741 -1.312 1.00 95.75 95 VAL A C 1
ATOM 749 O O . VAL A 1 95 ? 3.620 -4.984 -0.345 1.00 95.75 95 VAL A O 1
ATOM 752 N N . LEU A 1 96 ? 4.869 -3.528 -1.526 1.00 95.94 96 LEU A N 1
ATOM 753 C CA . LEU A 1 96 ? 4.609 -2.384 -0.646 1.00 95.94 96 LEU A CA 1
ATOM 754 C C . LEU A 1 96 ? 3.136 -1.974 -0.703 1.00 95.94 96 LEU A C 1
ATOM 756 O O . LEU A 1 96 ? 2.503 -1.809 0.343 1.00 95.94 96 LEU A O 1
ATOM 760 N N . LEU A 1 97 ? 2.564 -1.912 -1.909 1.00 96.44 97 LEU A N 1
ATOM 761 C CA . LEU A 1 97 ? 1.143 -1.616 -2.096 1.00 96.44 97 LEU A CA 1
ATOM 762 C C . LEU A 1 97 ? 0.238 -2.675 -1.468 1.00 96.44 97 LEU A C 1
ATOM 764 O O . LEU A 1 97 ? -0.748 -2.339 -0.813 1.00 96.44 97 LEU A O 1
ATOM 768 N N . HIS A 1 98 ? 0.588 -3.953 -1.609 1.00 96.56 98 HIS A N 1
ATOM 769 C CA . HIS A 1 98 ? -0.150 -5.040 -0.978 1.00 96.56 98 HIS A CA 1
ATOM 770 C C . HIS A 1 98 ? -0.126 -4.931 0.551 1.00 96.56 98 HIS A C 1
ATOM 772 O O . HIS A 1 98 ? -1.177 -5.014 1.187 1.00 96.56 98 HIS A O 1
ATOM 778 N N . CYS A 1 99 ? 1.050 -4.695 1.141 1.00 96.06 99 CYS A N 1
ATOM 779 C CA . CYS A 1 99 ? 1.196 -4.492 2.582 1.00 96.06 99 CYS A CA 1
ATOM 780 C C . CYS A 1 99 ? 0.319 -3.334 3.083 1.00 96.06 99 CYS A C 1
ATOM 782 O O . CYS A 1 99 ? -0.436 -3.494 4.046 1.00 96.06 99 CYS A O 1
ATOM 784 N N . HIS A 1 100 ? 0.376 -2.184 2.403 1.00 96.19 100 HIS A N 1
ATOM 785 C CA . HIS A 1 100 ? -0.469 -1.032 2.714 1.00 96.19 100 HIS A CA 1
ATOM 786 C C . HIS A 1 100 ? -1.959 -1.389 2.640 1.00 96.19 100 HIS A C 1
ATOM 788 O O . HIS A 1 100 ? -2.699 -1.154 3.595 1.00 96.19 100 HIS A O 1
ATOM 794 N N . CYS A 1 101 ? -2.383 -2.049 1.561 1.00 97.38 101 CYS A N 1
ATOM 795 C CA . CYS A 1 101 ? -3.771 -2.442 1.341 1.00 97.38 101 CYS A CA 1
ATOM 796 C C . CYS A 1 101 ? -4.299 -3.395 2.422 1.00 97.38 101 CYS A C 1
ATOM 798 O O . CYS A 1 101 ? -5.407 -3.207 2.929 1.00 97.38 101 CYS A O 1
ATOM 800 N N . VAL A 1 102 ? -3.505 -4.393 2.824 1.00 96.12 102 VAL A N 1
ATOM 801 C CA . VAL A 1 102 ? -3.862 -5.307 3.920 1.00 96.12 102 VAL A CA 1
ATOM 802 C C . VAL A 1 102 ? -4.033 -4.538 5.228 1.00 96.12 102 VAL A C 1
ATOM 804 O O . VAL A 1 102 ? -5.039 -4.721 5.915 1.00 96.12 102 VAL A O 1
ATOM 807 N N . LYS A 1 103 ? -3.106 -3.631 5.552 1.00 94.38 103 LYS A N 1
ATOM 808 C CA . LYS A 1 103 ? -3.202 -2.793 6.755 1.00 94.38 103 LYS A CA 1
ATOM 809 C C . LYS A 1 103 ? -4.434 -1.896 6.728 1.00 94.38 103 LYS A C 1
ATOM 811 O O . LYS A 1 103 ? -5.159 -1.865 7.718 1.00 94.38 103 LYS A O 1
ATOM 816 N N . ALA A 1 104 ? -4.725 -1.248 5.600 1.00 94.62 104 ALA A N 1
ATOM 817 C CA . ALA A 1 104 ? -5.932 -0.442 5.441 1.00 94.62 104 ALA A CA 1
ATOM 818 C C . ALA A 1 104 ? -7.191 -1.271 5.726 1.00 94.62 104 ALA A C 1
ATOM 820 O O . ALA A 1 104 ? -8.005 -0.900 6.572 1.00 94.62 104 ALA A O 1
ATOM 821 N N . LYS A 1 105 ? -7.312 -2.454 5.112 1.00 95.38 105 LYS A N 1
ATOM 822 C CA . LYS A 1 105 ? -8.442 -3.362 5.351 1.00 95.38 105 LY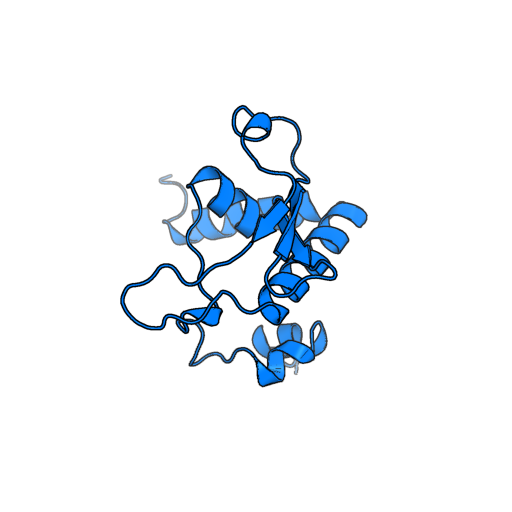S A CA 1
ATOM 823 C C . LYS A 1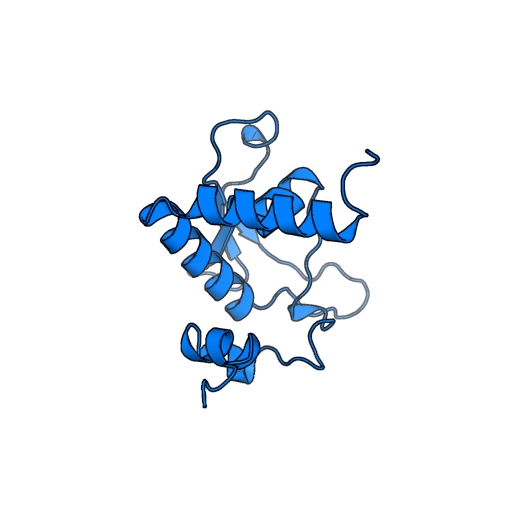 105 ? -8.578 -3.756 6.822 1.00 95.38 105 LYS A C 1
ATOM 825 O O . LYS A 1 105 ? -9.688 -3.723 7.343 1.00 95.38 105 LYS A O 1
ATOM 830 N N . ILE A 1 106 ? -7.478 -4.097 7.499 1.00 94.06 106 ILE A N 1
ATOM 831 C CA . ILE A 1 106 ? -7.486 -4.472 8.924 1.00 94.06 106 ILE A CA 1
ATOM 832 C C . ILE A 1 106 ? -7.916 -3.293 9.803 1.00 94.06 106 ILE A C 1
ATOM 834 O O . ILE A 1 106 ? -8.755 -3.459 10.690 1.00 94.06 106 ILE A O 1
ATOM 838 N N . LEU A 1 107 ? -7.378 -2.096 9.562 1.00 92.06 107 LEU A N 1
ATOM 839 C CA . LEU A 1 107 ? -7.705 -0.899 10.339 1.00 92.06 107 LEU A CA 1
ATOM 840 C C . LEU A 1 107 ? -9.182 -0.519 10.206 1.00 92.06 107 LEU A C 1
ATOM 842 O O . LEU A 1 107 ? -9.815 -0.146 11.194 1.00 92.06 107 LEU A O 1
ATOM 846 N N . HIS A 1 108 ? -9.747 -0.662 9.008 1.00 91.00 108 HIS A N 1
ATOM 847 C CA . HIS A 1 108 ? -11.163 -0.389 8.769 1.00 91.00 108 HIS A CA 1
ATOM 848 C C . HIS A 1 108 ? -12.076 -1.482 9.308 1.00 91.00 108 HIS A C 1
ATOM 850 O O . HIS A 1 108 ? -13.060 -1.170 9.973 1.00 91.00 108 HIS A O 1
ATOM 856 N N . ALA A 1 109 ? -11.727 -2.755 9.111 1.00 91.69 109 ALA A N 1
ATOM 857 C CA . ALA A 1 109 ? -12.499 -3.877 9.643 1.00 91.69 109 ALA A CA 1
ATOM 858 C C . ALA A 1 109 ? -12.530 -3.897 11.182 1.00 91.69 109 ALA A C 1
ATOM 860 O O . ALA A 1 109 ? -13.539 -4.270 11.771 1.00 91.69 109 ALA A O 1
ATOM 861 N N . SER A 1 110 ? -11.447 -3.469 11.837 1.00 92.75 110 SER A N 1
ATOM 862 C CA . SER A 1 110 ? -11.360 -3.387 13.303 1.00 92.75 110 SER A CA 1
ATOM 863 C C . SER A 1 110 ? -11.947 -2.098 13.894 1.00 92.75 110 SER A C 1
ATOM 865 O O . SER A 1 110 ? -12.051 -1.980 15.113 1.00 92.75 110 SER A O 1
ATOM 867 N N . GLY A 1 111 ? -12.290 -1.104 13.067 1.00 86.75 111 GLY A N 1
ATOM 868 C CA . GLY A 1 111 ? -12.686 0.233 13.524 1.00 86.75 111 GLY A CA 1
ATOM 869 C C . GLY A 1 111 ? -11.537 1.080 14.095 1.00 86.75 111 GLY A C 1
ATOM 870 O O . GLY A 1 111 ? -11.763 2.223 14.495 1.00 86.75 111 GLY A O 1
ATOM 871 N N . MET A 1 112 ? -10.302 0.564 14.103 1.00 86.50 112 MET A N 1
ATOM 872 C CA . MET A 1 112 ? -9.117 1.267 14.608 1.00 86.50 112 MET A CA 1
ATOM 873 C C . MET A 1 112 ? -8.624 2.384 13.684 1.00 86.50 112 MET A C 1
ATOM 875 O O . MET A 1 112 ? -7.829 3.213 14.126 1.00 86.50 112 MET A O 1
ATOM 879 N N . GLY A 1 113 ? -9.102 2.451 12.436 1.00 80.94 113 GLY A N 1
ATOM 880 C CA . GLY A 1 113 ? -8.695 3.477 11.470 1.00 80.94 113 GLY A CA 1
ATOM 881 C C . GLY A 1 113 ? -8.753 4.897 12.042 1.00 80.94 113 GLY A C 1
ATOM 882 O O . GLY A 1 113 ? -7.758 5.611 11.993 1.00 80.94 113 GLY A O 1
ATOM 883 N N . LYS A 1 114 ? -9.857 5.268 12.708 1.00 79.31 114 LYS A N 1
ATOM 884 C CA . LYS A 1 114 ? -10.023 6.603 13.321 1.00 79.31 114 LYS A CA 1
ATOM 885 C C . LYS A 1 114 ? -9.037 6.886 14.457 1.00 79.31 114 LYS A C 1
ATOM 887 O O . LYS A 1 114 ? -8.648 8.034 14.659 1.00 79.31 114 LYS A O 1
ATOM 892 N N . ALA A 1 115 ? -8.676 5.861 15.229 1.00 84.56 115 ALA A N 1
ATOM 893 C CA . ALA A 1 115 ? -7.739 6.000 16.340 1.00 84.56 115 ALA A CA 1
ATOM 894 C C . ALA A 1 115 ? -6.318 6.250 15.822 1.00 84.56 115 ALA A C 1
ATOM 896 O O . ALA A 1 115 ? -5.644 7.157 16.306 1.00 84.56 115 ALA A O 1
ATOM 897 N N . VAL A 1 116 ? -5.902 5.499 14.798 1.00 82.12 116 VAL A N 1
ATOM 898 C CA . VAL A 1 116 ? -4.605 5.688 14.133 1.00 82.12 116 VAL A CA 1
ATOM 899 C C . VAL A 1 116 ? -4.543 7.051 13.447 1.00 82.12 116 VAL A C 1
ATOM 901 O O . VAL A 1 116 ? -3.596 7.793 13.665 1.00 82.12 116 VAL A O 1
ATOM 904 N N . GLU A 1 117 ? -5.574 7.422 12.693 1.00 82.19 117 GLU A N 1
ATOM 905 C CA . GLU A 1 117 ? -5.673 8.717 12.010 1.00 82.19 117 GLU A CA 1
ATOM 906 C C . GLU A 1 117 ? -5.569 9.901 12.992 1.00 82.19 117 GLU A C 1
ATOM 908 O O . GLU A 1 117 ? -4.846 10.867 12.753 1.00 82.19 117 GLU A O 1
ATOM 913 N N . LYS A 1 118 ? -6.252 9.815 14.144 1.00 85.56 118 LYS A N 1
ATOM 914 C CA . LYS A 1 118 ? -6.146 10.815 15.214 1.00 85.56 118 LYS A CA 1
ATOM 915 C C . LYS A 1 118 ? -4.724 10.895 15.774 1.00 85.56 118 LYS A C 1
ATOM 917 O O . LYS A 1 118 ? -4.195 11.994 15.883 1.00 85.56 118 LYS A O 1
ATOM 922 N N . PHE A 1 119 ? -4.119 9.752 16.091 1.00 86.50 119 PHE A N 1
ATOM 923 C CA . PHE A 1 119 ? -2.755 9.700 16.613 1.00 86.50 119 PHE A CA 1
ATOM 924 C C . PHE A 1 119 ? -1.736 10.303 15.632 1.00 86.50 119 PHE A C 1
ATOM 926 O O . PHE A 1 119 ? -0.861 11.056 16.046 1.00 86.50 119 PHE A O 1
ATOM 933 N N . MET A 1 120 ? -1.867 10.015 14.333 1.00 83.19 120 MET A N 1
ATOM 934 C CA . MET A 1 120 ? -0.976 10.552 13.297 1.00 83.19 120 MET A CA 1
ATOM 935 C C . MET A 1 120 ? -1.076 12.077 13.197 1.00 83.19 120 MET A C 1
ATOM 937 O O . MET A 1 120 ? -0.048 12.743 13.126 1.00 83.19 120 MET A O 1
ATOM 941 N N . ARG A 1 121 ? -2.290 12.641 13.264 1.00 84.06 121 ARG A N 1
ATOM 942 C CA . ARG A 1 121 ? -2.478 14.101 13.319 1.00 84.06 121 ARG A CA 1
ATOM 943 C C . ARG A 1 121 ? -1.824 14.728 14.541 1.00 84.06 121 ARG A C 1
ATOM 945 O O . ARG A 1 121 ? -1.033 15.648 14.392 1.00 84.06 121 ARG A O 1
ATOM 952 N N . GLU A 1 122 ? -2.114 14.197 15.727 1.00 88.94 122 GLU A N 1
ATOM 953 C CA . GLU A 1 122 ? -1.545 14.707 16.981 1.00 88.94 122 GLU A CA 1
ATOM 954 C C . GLU A 1 122 ? -0.010 14.665 16.958 1.00 88.94 122 GLU A C 1
ATOM 956 O O . GLU A 1 122 ? 0.657 15.574 17.445 1.00 88.94 122 GLU A O 1
ATOM 961 N N . TRP A 1 123 ? 0.563 13.622 16.358 1.00 85.31 123 TRP A N 1
ATOM 962 C CA . TRP A 1 123 ? 2.004 13.487 16.191 1.00 85.31 123 TRP A CA 1
ATOM 963 C C . TRP A 1 123 ? 2.611 14.534 15.247 1.00 85.31 123 TRP A C 1
ATOM 965 O O . TRP A 1 123 ? 3.676 15.078 15.545 1.00 85.31 123 TRP A O 1
ATOM 975 N N . GLU A 1 124 ? 1.957 14.831 14.123 1.00 83.25 124 GLU A N 1
ATOM 976 C CA . GLU A 1 124 ? 2.420 15.877 13.205 1.00 83.25 124 GLU A CA 1
ATOM 977 C C . GLU A 1 124 ? 2.269 17.281 13.806 1.00 83.25 124 GLU A C 1
ATOM 979 O O . GLU A 1 124 ? 3.195 18.085 13.688 1.00 83.25 124 GLU A O 1
ATOM 984 N N . ASP A 1 125 ? 1.188 17.547 14.544 1.00 86.69 125 ASP A N 1
ATOM 985 C CA . ASP A 1 125 ? 1.003 18.806 15.278 1.00 86.69 125 ASP A CA 1
ATOM 986 C C . ASP A 1 125 ? 2.133 19.024 16.303 1.00 86.69 125 ASP A C 1
ATOM 988 O O . ASP A 1 125 ? 2.682 20.119 16.424 1.00 86.69 125 ASP A O 1
ATOM 992 N N . LEU A 1 126 ? 2.551 17.964 17.009 1.00 86.19 126 LEU A N 1
ATOM 993 C CA . LEU A 1 126 ? 3.667 18.027 17.961 1.00 86.19 126 LEU A CA 1
ATOM 994 C C . LEU A 1 126 ? 5.011 18.339 17.286 1.00 86.19 126 LEU A C 1
ATOM 996 O O . LEU A 1 126 ? 5.831 19.060 17.858 1.00 86.19 126 LEU A O 1
ATOM 1000 N N . LYS A 1 127 ? 5.258 17.810 16.081 1.00 79.12 127 LYS A N 1
ATOM 1001 C CA . LYS A 1 127 ? 6.495 18.070 15.322 1.00 79.12 127 LYS A CA 1
ATOM 1002 C C . LYS A 1 127 ? 6.585 19.496 14.792 1.00 79.12 127 LYS A C 1
ATOM 1004 O O . LYS A 1 127 ? 7.693 20.010 14.657 1.00 79.12 127 LYS A O 1
ATOM 1009 N N . GLN A 1 128 ? 5.452 20.122 14.486 1.00 74.12 128 GLN A N 1
ATOM 1010 C CA . GLN A 1 128 ? 5.402 21.482 13.940 1.00 74.12 128 GLN A CA 1
ATOM 1011 C C . GLN A 1 128 ? 5.576 22.573 15.015 1.00 74.12 128 GLN A C 1
ATOM 1013 O O . GLN A 1 128 ? 5.519 23.760 14.704 1.00 74.12 128 GLN A O 1
ATOM 1018 N N . GLY A 1 129 ? 5.883 22.171 16.256 1.00 59.66 129 GLY A N 1
ATOM 1019 C CA . GLY A 1 129 ? 5.903 23.037 17.426 1.00 59.66 129 GLY A CA 1
ATOM 1020 C C . GLY A 1 129 ? 4.488 23.126 17.972 1.00 59.66 129 GLY A C 1
ATOM 1021 O O . GLY A 1 129 ? 3.611 23.671 17.310 1.00 59.66 129 GLY A O 1
ATOM 1022 N N . GLY A 1 130 ? 4.267 22.551 19.159 1.00 51.34 130 GLY A N 1
ATOM 1023 C CA . GLY A 1 130 ? 2.964 22.543 19.830 1.00 51.34 130 GLY A CA 1
ATOM 1024 C C . GLY A 1 130 ? 2.307 23.931 19.903 1.00 51.34 130 GLY A C 1
ATOM 1025 O O . GLY A 1 130 ? 2.959 24.937 19.618 1.00 51.34 130 GLY A O 1
ATOM 1026 N N . PRO A 1 131 ? 1.018 24.006 20.287 1.00 49.91 131 PRO A N 1
ATOM 1027 C CA . PRO A 1 131 ? 0.254 25.245 20.212 1.00 49.91 131 PRO A CA 1
ATOM 1028 C C . PRO A 1 131 ? 1.035 26.393 20.853 1.00 49.91 131 PRO A C 1
ATOM 1030 O O . PRO A 1 131 ? 1.520 26.254 21.976 1.00 49.91 131 PRO A O 1
ATOM 1033 N N . MET A 1 132 ? 1.162 27.506 20.122 1.00 50.47 132 MET A N 1
ATOM 1034 C CA . MET A 1 132 ? 1.562 28.787 20.696 1.00 50.47 132 MET A CA 1
ATOM 1035 C C . MET A 1 132 ? 0.532 29.149 21.774 1.00 50.47 132 MET A C 1
ATOM 1037 O O . MET A 1 132 ? -0.514 29.722 21.472 1.00 50.47 132 MET A O 1
ATOM 1041 N N . LEU A 1 133 ? 0.811 28.751 23.012 1.00 42.28 133 LEU A N 1
ATOM 1042 C CA . LEU A 1 133 ? 0.186 29.241 24.235 1.00 42.28 133 LEU A CA 1
ATOM 1043 C C . LEU A 1 133 ? 1.272 29.886 25.090 1.00 42.28 133 LEU A C 1
ATOM 1045 O O . LEU A 1 133 ? 2.335 29.246 25.261 1.00 42.28 133 LEU A O 1
#